Protein AF-A0A1W9LQV8-F1 (afdb_monomer_lite)

Radius of gyration: 22.55 Å; chains: 1; bounding box: 27×64×45 Å

Secondary structure (DSSP, 8-state):
----SSSSSSSS---------PPP---PPTTEEEEEEEE--BTTBTT-EEEEEEESGGG--

pLDDT: mean 72.59, std 15.72, range [46.41, 92.31]

Sequence (61 aa):
MKATALFICFMTIATASFAGQSKPKFGLPAGAVIIETQSLKSGGYPDRTLILWMQNPSKHP

Foldseek 3Di:
DPDPDPDPPPPDDDPPPPPVPPPDPPVDDPQKDWPDKAQPCDVPCRRDIDTDIDHPCVVPD

Structure (mmCIF, N/CA/C/O backbone):
data_AF-A0A1W9LQV8-F1
#
_entry.id   AF-A0A1W9LQV8-F1
#
loop_
_atom_site.group_PDB
_atom_site.id
_atom_site.type_symbol
_atom_site.label_atom_id
_atom_site.label_alt_id
_atom_site.label_comp_id
_atom_site.label_asym_id
_atom_site.label_entity_id
_atom_site.label_seq_id
_atom_site.pdbx_PDB_ins_code
_atom_site.Cartn_x
_atom_site.Cartn_y
_atom_site.Cartn_z
_atom_site.occupancy
_atom_site.B_iso_or_equiv
_atom_site.auth_seq_id
_atom_site.auth_comp_id
_atom_site.auth_asym_id
_atom_site.auth_atom_id
_atom_site.pdbx_PDB_model_num
ATOM 1 N N . MET A 1 1 ? -7.480 56.983 -25.164 1.00 46.41 1 MET A N 1
ATOM 2 C CA . MET A 1 1 ? -8.073 55.649 -25.418 1.00 46.41 1 MET A CA 1
ATOM 3 C C . MET A 1 1 ? -6.958 54.611 -25.560 1.00 46.41 1 MET A C 1
ATOM 5 O O . MET A 1 1 ? -6.571 54.307 -26.676 1.00 46.41 1 MET A O 1
ATOM 9 N N . LYS A 1 2 ? -6.363 54.145 -24.452 1.00 48.91 2 LYS A N 1
ATOM 10 C CA . LYS A 1 2 ? -5.309 53.105 -24.429 1.00 48.91 2 LYS A CA 1
ATOM 11 C C . LYS A 1 2 ? -5.256 52.476 -23.025 1.00 48.91 2 LYS A C 1
ATOM 13 O O . LYS A 1 2 ? -4.360 52.792 -22.258 1.00 48.91 2 LYS A O 1
ATOM 18 N N . ALA A 1 3 ? -6.262 51.695 -22.633 1.00 52.56 3 ALA A N 1
ATOM 19 C CA . ALA A 1 3 ? -6.270 51.045 -21.311 1.00 52.56 3 ALA A CA 1
ATOM 20 C C . ALA A 1 3 ? -7.076 49.734 -21.302 1.00 52.56 3 ALA A C 1
ATOM 22 O O . ALA A 1 3 ? -7.772 49.427 -20.344 1.00 52.56 3 ALA A O 1
ATOM 23 N N . THR A 1 4 ? -7.020 48.968 -22.390 1.00 53.97 4 THR A N 1
ATOM 24 C CA . THR A 1 4 ? -7.848 47.763 -22.578 1.00 53.97 4 THR A CA 1
ATOM 25 C C . THR A 1 4 ? -7.036 46.617 -23.173 1.00 53.97 4 THR A C 1
ATOM 27 O O . THR A 1 4 ? -7.427 46.003 -24.155 1.00 53.97 4 THR A O 1
ATOM 30 N N . ALA A 1 5 ? -5.859 46.336 -22.610 1.00 53.66 5 ALA A N 1
ATOM 31 C CA . ALA A 1 5 ? -5.057 45.190 -23.055 1.00 53.66 5 ALA A CA 1
ATOM 32 C C . ALA A 1 5 ? -4.258 44.497 -21.941 1.00 53.66 5 ALA A C 1
ATOM 34 O O . ALA A 1 5 ? -3.381 43.693 -22.233 1.00 53.66 5 ALA A O 1
ATOM 35 N N . LEU A 1 6 ? -4.538 44.784 -20.665 1.00 51.50 6 LEU A N 1
ATOM 36 C CA . LEU A 1 6 ? -3.759 44.238 -19.550 1.00 51.50 6 LEU A CA 1
ATOM 37 C C . LEU A 1 6 ? -4.659 43.663 -18.450 1.00 51.50 6 LEU A C 1
ATOM 39 O O . LEU A 1 6 ? -4.527 44.019 -17.288 1.00 51.50 6 LEU A O 1
ATOM 43 N N . PHE A 1 7 ? -5.628 42.817 -18.808 1.00 50.22 7 PHE A N 1
ATOM 44 C CA . PHE A 1 7 ? -6.446 42.127 -17.796 1.00 50.22 7 PHE A CA 1
ATOM 45 C C . PHE A 1 7 ? -6.864 40.698 -18.176 1.00 50.22 7 PHE A C 1
ATOM 47 O O . PHE A 1 7 ? -7.775 40.140 -17.579 1.00 50.22 7 PHE A O 1
ATOM 54 N N . ILE A 1 8 ? -6.206 40.078 -19.162 1.00 53.38 8 ILE A N 1
ATOM 55 C CA . ILE A 1 8 ? -6.561 38.727 -19.650 1.00 53.38 8 ILE A CA 1
ATOM 56 C C . ILE A 1 8 ? -5.385 37.748 -19.484 1.00 53.38 8 ILE A C 1
ATOM 58 O O . ILE A 1 8 ? -5.212 36.829 -20.270 1.00 53.38 8 ILE A O 1
ATOM 62 N N . CYS A 1 9 ? -4.537 37.946 -18.471 1.00 47.75 9 CYS A N 1
ATOM 63 C CA . CYS A 1 9 ? -3.407 37.041 -18.203 1.00 47.75 9 CYS A CA 1
ATOM 64 C C . CYS A 1 9 ? -3.381 36.495 -16.765 1.00 47.75 9 CYS A C 1
ATOM 66 O O . CYS A 1 9 ? -2.378 35.941 -16.339 1.00 47.75 9 CYS A O 1
ATOM 68 N N . PHE A 1 10 ? -4.465 36.659 -15.995 1.00 48.62 10 PHE A N 1
ATOM 69 C CA . PHE A 1 10 ? -4.510 36.222 -14.590 1.00 48.62 10 PHE A CA 1
ATOM 70 C C . PHE A 1 10 ? -5.515 35.095 -14.311 1.00 48.62 10 PHE A C 1
ATOM 72 O O . PHE A 1 10 ? -5.745 34.748 -13.159 1.00 48.62 10 PHE A O 1
ATOM 79 N N . MET A 1 11 ? -6.133 34.512 -15.347 1.00 55.81 11 MET A N 1
ATOM 80 C CA . MET A 1 11 ? -7.208 33.523 -15.177 1.00 55.81 11 MET A CA 1
ATOM 81 C C . MET A 1 11 ? -6.972 32.207 -15.933 1.00 55.81 11 MET A C 1
ATOM 83 O O . MET A 1 11 ? -7.881 31.594 -16.477 1.00 55.81 11 MET A O 1
ATOM 87 N N . THR A 1 12 ? -5.723 31.777 -15.982 1.00 55.66 12 THR A N 1
ATOM 88 C CA . THR A 1 12 ? -5.249 30.481 -16.483 1.00 55.66 12 THR A CA 1
ATOM 89 C C . THR A 1 12 ? -3.975 30.256 -15.666 1.00 55.66 12 THR A C 1
ATOM 91 O O . THR A 1 12 ? -3.080 31.078 -15.709 1.00 55.66 12 THR A O 1
ATOM 94 N N . ILE A 1 13 ? -3.811 29.305 -14.756 1.00 59.44 13 ILE A N 1
ATOM 95 C CA . ILE A 1 13 ? -4.119 27.885 -14.766 1.00 59.44 13 ILE A CA 1
ATOM 96 C C . ILE A 1 13 ? -4.109 27.468 -13.287 1.00 59.44 13 ILE A C 1
ATOM 98 O O . ILE A 1 13 ? -3.054 27.427 -12.664 1.00 59.44 13 ILE A O 1
ATOM 102 N N . ALA A 1 14 ? -5.266 27.173 -12.703 1.00 58.62 14 ALA A N 1
ATOM 103 C CA . ALA A 1 14 ? -5.339 26.524 -11.391 1.00 58.62 14 ALA A CA 1
ATOM 104 C C . ALA A 1 14 ? -6.221 25.274 -11.465 1.00 58.62 14 ALA A C 1
ATOM 106 O O . ALA A 1 14 ? -7.000 24.983 -10.568 1.00 58.62 14 ALA A O 1
ATOM 107 N N . THR A 1 15 ? -6.107 24.507 -12.549 1.00 60.16 15 THR A N 1
ATOM 108 C CA . THR A 1 15 ? -6.559 23.113 -12.555 1.00 60.16 15 THR A CA 1
ATOM 109 C C . THR A 1 15 ? -5.426 22.259 -12.006 1.00 60.16 15 THR A C 1
ATOM 111 O O . THR A 1 15 ? -4.692 21.612 -12.751 1.00 60.16 15 THR A O 1
ATOM 114 N N . ALA A 1 16 ? -5.244 22.307 -10.686 1.00 62.12 16 ALA A N 1
ATOM 115 C CA . ALA A 1 16 ? -4.476 21.296 -9.978 1.00 62.12 16 ALA A CA 1
ATOM 116 C C . ALA A 1 16 ? -5.244 19.977 -10.119 1.00 62.12 16 ALA A C 1
ATOM 118 O O . ALA A 1 16 ? -6.214 19.726 -9.405 1.00 62.12 16 ALA A O 1
ATOM 119 N N . SER A 1 17 ? -4.854 19.167 -11.101 1.00 58.47 17 SER A N 1
ATOM 120 C CA . SER A 1 17 ? -5.347 17.806 -11.257 1.00 58.47 17 SER A CA 1
ATOM 121 C C . SER A 1 17 ? -4.967 17.022 -10.005 1.00 58.47 17 SER A C 1
ATOM 123 O O . SER A 1 17 ? -3.855 16.506 -9.899 1.00 58.47 17 SER A O 1
ATOM 125 N N . PHE A 1 18 ? -5.885 16.933 -9.042 1.00 59.53 18 PHE A N 1
ATOM 126 C CA . PHE A 1 18 ? -5.863 15.876 -8.042 1.00 59.53 18 PHE A CA 1
ATOM 127 C C . PHE A 1 18 ? -6.052 14.570 -8.810 1.00 59.53 18 PHE A C 1
ATOM 129 O O . PHE A 1 18 ? -7.171 14.115 -9.045 1.00 59.53 18 PHE A O 1
ATOM 136 N N . ALA A 1 19 ? -4.942 13.991 -9.264 1.00 56.78 19 ALA A N 1
ATOM 137 C CA . ALA A 1 19 ? -4.902 12.602 -9.663 1.00 56.78 19 ALA A CA 1
ATOM 138 C C . ALA A 1 19 ? -5.268 11.807 -8.409 1.00 56.78 19 ALA A C 1
ATOM 140 O O . ALA A 1 19 ? -4.427 11.565 -7.544 1.00 56.78 19 ALA A O 1
ATOM 141 N N . GLY A 1 20 ? -6.556 11.488 -8.270 1.00 48.25 20 GLY A N 1
ATOM 142 C CA . GLY A 1 20 ? -7.041 10.554 -7.273 1.00 48.25 20 GLY A CA 1
ATOM 143 C C . GLY A 1 20 ? -6.338 9.238 -7.540 1.00 48.25 20 GLY A C 1
ATOM 144 O O . GLY A 1 20 ? -6.747 8.482 -8.417 1.00 48.25 20 GLY A O 1
ATOM 145 N N . GLN A 1 21 ? -5.226 9.004 -6.843 1.00 55.22 21 GLN A N 1
ATOM 146 C CA . GLN A 1 21 ? -4.526 7.739 -6.918 1.00 55.22 21 GLN A CA 1
ATOM 147 C C . GLN A 1 21 ? -5.509 6.689 -6.418 1.00 55.22 21 GLN A C 1
ATOM 149 O O . GLN A 1 21 ? -5.848 6.645 -5.233 1.00 55.22 21 GLN A O 1
ATOM 154 N N . SER A 1 22 ? -6.020 5.873 -7.340 1.00 58.84 22 SER A N 1
ATOM 155 C CA . SER A 1 22 ? -6.735 4.660 -6.981 1.00 58.84 22 SER A CA 1
ATOM 156 C C . SER A 1 22 ? -5.835 3.908 -6.010 1.00 58.84 22 SER A C 1
ATOM 158 O O . SER A 1 22 ? -4.714 3.553 -6.384 1.00 58.84 22 SER A O 1
ATOM 160 N N . LYS A 1 23 ? -6.281 3.731 -4.759 1.00 65.00 23 LYS A N 1
ATOM 161 C CA . LYS A 1 23 ? -5.489 3.025 -3.749 1.00 65.00 23 LYS A CA 1
ATOM 162 C C . LYS A 1 23 ? -5.082 1.679 -4.348 1.00 65.00 23 LYS A C 1
ATOM 164 O O . LYS A 1 23 ? -5.979 0.919 -4.732 1.00 65.00 23 LYS A O 1
ATOM 169 N N . PRO A 1 24 ? -3.779 1.388 -4.486 1.00 65.69 24 PRO A N 1
ATOM 170 C CA . PRO A 1 24 ? -3.372 0.148 -5.113 1.00 65.69 24 PRO A CA 1
ATOM 171 C C . PRO A 1 24 ? -3.917 -1.020 -4.286 1.00 65.69 24 PRO A C 1
ATOM 173 O O . PRO A 1 24 ? -3.858 -1.018 -3.053 1.00 65.69 24 PRO A O 1
ATOM 176 N N . LYS A 1 25 ? -4.517 -2.006 -4.956 1.00 74.62 25 LYS A N 1
ATOM 177 C CA . LYS A 1 25 ? -5.042 -3.204 -4.293 1.00 74.62 25 LYS A CA 1
ATOM 178 C C . LYS A 1 25 ? -3.878 -4.146 -3.994 1.00 74.62 25 LYS A C 1
ATOM 180 O O . LYS A 1 25 ? -3.585 -5.038 -4.777 1.00 74.62 25 LYS A O 1
ATOM 185 N N . PHE A 1 26 ? -3.235 -3.957 -2.846 1.00 83.81 26 PHE A N 1
ATOM 186 C CA . PHE A 1 26 ? -2.110 -4.782 -2.384 1.00 83.81 26 PHE A CA 1
ATOM 187 C C . PHE A 1 26 ? -2.522 -6.143 -1.782 1.00 83.81 26 PHE A C 1
ATOM 189 O O . PHE A 1 26 ? -1.725 -6.774 -1.100 1.00 83.81 26 PHE A O 1
ATOM 196 N N . GLY A 1 27 ? -3.769 -6.593 -1.984 1.00 87.69 27 GLY A N 1
ATOM 197 C CA . GLY A 1 27 ? -4.254 -7.871 -1.440 1.00 87.69 27 GLY A CA 1
ATOM 198 C C . GLY A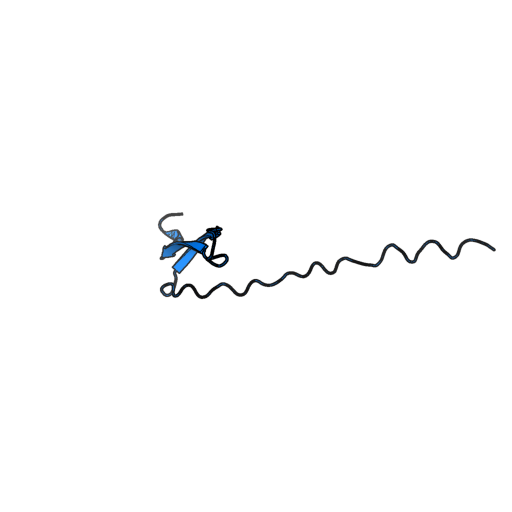 1 27 ? -4.286 -7.938 0.092 1.00 87.69 27 GLY A C 1
ATOM 199 O O . GLY A 1 27 ? -4.173 -9.020 0.658 1.00 87.69 27 GLY A O 1
ATOM 200 N N . LEU A 1 28 ? -4.404 -6.790 0.768 1.00 87.50 28 LEU A N 1
ATOM 201 C CA . LEU A 1 28 ? -4.393 -6.727 2.228 1.00 87.50 28 LEU A CA 1
ATOM 202 C C . LEU A 1 28 ? -5.669 -7.339 2.829 1.00 87.50 28 LEU A C 1
ATOM 204 O O . LEU A 1 28 ? -6.741 -7.238 2.220 1.00 87.50 28 LEU A O 1
ATOM 208 N N . PRO A 1 29 ? -5.583 -7.936 4.032 1.00 88.38 29 PRO A N 1
ATOM 209 C CA . PRO A 1 29 ? -6.751 -8.462 4.722 1.00 88.38 29 PRO A CA 1
ATOM 210 C C . PRO A 1 29 ? -7.773 -7.359 5.028 1.00 88.38 29 PRO A C 1
ATOM 212 O O . PRO A 1 29 ? -7.446 -6.174 5.138 1.00 88.38 29 PRO A O 1
ATOM 215 N N . ALA A 1 30 ? -9.037 -7.756 5.185 1.00 86.31 30 ALA A N 1
ATOM 216 C CA . ALA A 1 30 ? -10.108 -6.825 5.518 1.00 86.31 30 ALA A CA 1
ATOM 217 C C . ALA A 1 30 ? -9.811 -6.094 6.840 1.00 86.31 30 ALA A C 1
ATOM 219 O O . ALA A 1 30 ? -9.446 -6.711 7.840 1.00 86.31 30 ALA A O 1
ATOM 220 N N . GLY A 1 31 ? -9.964 -4.767 6.838 1.00 85.75 31 GLY A N 1
ATOM 221 C CA . GLY A 1 31 ? -9.672 -3.925 8.002 1.00 85.75 31 GLY A CA 1
ATOM 222 C C . GLY A 1 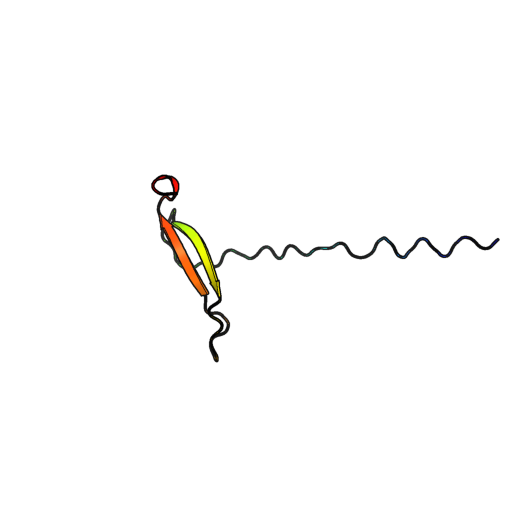31 ? -8.189 -3.592 8.210 1.00 85.75 31 GLY A C 1
ATOM 223 O O . GLY A 1 31 ? -7.856 -2.947 9.205 1.00 85.75 31 GLY A O 1
ATOM 224 N N . ALA A 1 32 ? -7.298 -3.993 7.296 1.00 89.56 32 ALA A N 1
ATOM 225 C CA . ALA A 1 32 ? -5.929 -3.494 7.280 1.00 89.56 32 ALA A CA 1
ATOM 226 C C . ALA A 1 32 ? -5.878 -2.022 6.845 1.00 89.56 32 ALA A C 1
ATOM 228 O O . ALA A 1 32 ? -6.584 -1.594 5.928 1.00 89.56 32 ALA A O 1
ATOM 229 N N . VAL A 1 33 ? -4.994 -1.262 7.481 1.00 89.19 33 VAL A N 1
ATOM 230 C CA . VAL A 1 33 ? -4.703 0.138 7.169 1.00 89.19 33 VAL A CA 1
ATOM 231 C C . VAL A 1 33 ? -3.240 0.241 6.766 1.00 89.19 33 VAL A C 1
ATOM 233 O O . VAL A 1 33 ? -2.368 -0.276 7.458 1.00 89.19 33 VAL A O 1
ATOM 236 N N . ILE A 1 34 ? -2.974 0.900 5.640 1.00 90.25 34 ILE A N 1
ATOM 237 C CA . ILE A 1 34 ? -1.611 1.209 5.198 1.00 90.25 34 ILE A CA 1
ATOM 238 C C . ILE A 1 34 ? -1.099 2.385 6.024 1.00 90.25 34 ILE A C 1
ATOM 240 O O . ILE A 1 34 ? -1.761 3.419 6.087 1.00 90.25 34 ILE A O 1
ATOM 244 N N . ILE A 1 35 ? 0.069 2.211 6.631 1.00 90.50 35 ILE A N 1
ATOM 245 C CA . ILE A 1 35 ? 0.739 3.216 7.464 1.00 90.50 35 ILE A CA 1
ATOM 246 C C . ILE A 1 35 ? 1.887 3.862 6.701 1.00 90.50 35 ILE A C 1
ATOM 248 O O . ILE A 1 35 ? 2.110 5.060 6.834 1.00 90.50 35 ILE A O 1
ATOM 252 N N . GLU A 1 36 ? 2.574 3.094 5.855 1.00 90.50 36 GLU A N 1
ATOM 253 C CA . GLU A 1 36 ? 3.687 3.608 5.067 1.00 90.50 36 GLU A CA 1
ATOM 254 C C . GLU A 1 36 ? 3.689 3.026 3.656 1.00 90.50 36 GLU A C 1
ATOM 256 O O . GLU A 1 36 ? 3.275 1.889 3.411 1.00 90.50 36 GLU A O 1
ATOM 261 N N . THR A 1 37 ? 4.155 3.833 2.709 1.00 91.38 37 THR A N 1
ATOM 262 C CA . THR A 1 37 ? 4.339 3.461 1.309 1.00 91.38 37 THR A CA 1
ATOM 263 C C . THR A 1 37 ? 5.672 4.017 0.836 1.00 91.38 37 THR A C 1
ATOM 265 O O . THR A 1 37 ? 5.851 5.232 0.784 1.00 91.38 37 THR A O 1
ATOM 268 N N . GLN A 1 38 ? 6.594 3.136 0.457 1.00 90.81 38 GLN A N 1
ATOM 269 C CA . GLN A 1 38 ? 7.921 3.520 -0.009 1.00 90.81 38 GLN A CA 1
ATOM 270 C C . GLN A 1 38 ? 8.192 2.934 -1.397 1.00 90.81 38 GLN A C 1
ATOM 272 O O . GLN A 1 38 ? 8.152 1.722 -1.598 1.00 90.81 38 GLN A O 1
ATOM 277 N N . S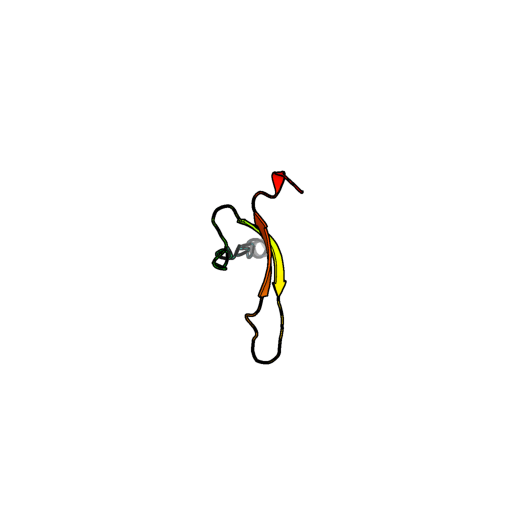ER A 1 39 ? 8.491 3.793 -2.373 1.00 88.69 39 SER A N 1
ATOM 278 C CA . SER A 1 39 ? 8.872 3.349 -3.719 1.00 88.69 39 SER A CA 1
ATOM 279 C C . SER A 1 39 ? 10.266 2.719 -3.695 1.00 88.69 39 SER A C 1
ATOM 281 O O . SER A 1 39 ? 11.239 3.351 -3.280 1.00 88.69 39 SER A O 1
ATOM 283 N N . LEU A 1 40 ? 10.366 1.482 -4.178 1.00 86.38 40 LEU A N 1
ATOM 284 C CA . LEU A 1 40 ? 11.622 0.758 -4.330 1.00 86.38 40 LEU A CA 1
ATOM 285 C C . LEU A 1 40 ? 12.102 0.929 -5.770 1.00 86.38 40 LEU A C 1
ATOM 287 O O . LEU A 1 40 ? 11.931 0.045 -6.609 1.00 86.38 40 LEU A O 1
ATOM 291 N N . LYS A 1 41 ? 12.685 2.091 -6.072 1.00 81.50 41 LYS A N 1
ATOM 292 C CA . LYS A 1 41 ? 13.253 2.376 -7.396 1.00 81.50 41 LYS A CA 1
ATOM 293 C C . LYS A 1 41 ? 14.463 1.468 -7.637 1.00 81.50 41 LYS A C 1
ATOM 295 O O . LYS A 1 41 ? 15.572 1.780 -7.214 1.00 81.50 41 LYS A O 1
ATOM 300 N N . SER A 1 42 ? 14.244 0.332 -8.293 1.00 78.56 42 SER A N 1
ATOM 301 C CA . SER A 1 42 ? 15.284 -0.631 -8.662 1.00 78.56 42 SER A CA 1
ATOM 302 C C . SER A 1 42 ? 15.381 -0.743 -10.183 1.00 78.56 42 SER A C 1
ATOM 304 O O . SER A 1 42 ? 14.365 -0.714 -10.882 1.00 78.56 42 SER A O 1
ATOM 306 N N . GLY A 1 43 ? 16.606 -0.866 -10.703 1.00 76.56 43 GLY A N 1
ATOM 307 C CA . GLY A 1 43 ? 16.843 -1.058 -12.133 1.00 76.56 43 GLY A CA 1
ATOM 308 C C . GLY A 1 43 ? 16.098 -2.293 -12.646 1.00 76.56 43 GLY A C 1
ATOM 309 O O . GLY A 1 43 ? 16.303 -3.395 -12.146 1.00 76.56 43 GLY A O 1
ATOM 310 N N . GLY A 1 44 ? 15.205 -2.096 -13.617 1.00 81.38 44 GLY A N 1
ATOM 311 C CA . GLY A 1 44 ? 14.394 -3.158 -14.225 1.00 81.38 44 GLY A CA 1
ATOM 312 C C . GLY A 1 44 ? 13.030 -3.406 -13.574 1.00 81.38 44 GLY A C 1
ATOM 313 O O . GLY A 1 44 ? 12.224 -4.131 -14.149 1.00 81.38 44 GLY A O 1
ATOM 314 N N . TYR A 1 45 ? 12.730 -2.788 -12.426 1.00 78.62 45 TYR A N 1
ATOM 315 C CA . TYR A 1 45 ? 11.437 -2.945 -11.751 1.00 78.62 45 TYR A CA 1
ATOM 316 C C . TYR A 1 45 ? 10.944 -1.613 -11.159 1.00 78.62 45 TYR A C 1
ATOM 318 O O . TYR A 1 45 ? 10.964 -1.439 -9.937 1.00 78.62 45 TYR A O 1
ATOM 326 N N . PRO A 1 46 ? 10.511 -0.665 -12.011 1.00 78.75 46 PRO A N 1
ATOM 327 C CA . PRO A 1 46 ? 10.152 0.692 -11.589 1.00 78.75 46 PRO A CA 1
ATOM 328 C C . PRO A 1 46 ? 8.911 0.751 -10.686 1.00 78.75 46 PRO A C 1
ATOM 330 O O . PRO A 1 46 ? 8.785 1.678 -9.889 1.00 78.75 46 PRO A O 1
ATOM 333 N N . ASP A 1 47 ? 8.039 -0.256 -10.757 1.00 83.44 47 ASP A N 1
ATOM 334 C CA . ASP A 1 47 ? 6.726 -0.240 -10.099 1.00 83.44 47 ASP A CA 1
ATOM 335 C C . ASP A 1 47 ? 6.710 -0.963 -8.743 1.00 83.44 47 ASP A C 1
ATOM 337 O O . ASP A 1 47 ? 5.652 -1.251 -8.177 1.00 83.44 47 ASP A O 1
ATOM 341 N N . ARG A 1 48 ? 7.885 -1.288 -8.191 1.00 86.31 48 ARG A N 1
ATOM 342 C CA . ARG A 1 48 ? 7.974 -1.931 -6.878 1.00 86.31 48 ARG A CA 1
ATOM 343 C C . ARG A 1 48 ? 7.759 -0.919 -5.765 1.00 86.31 48 ARG A C 1
ATOM 345 O O . ARG A 1 48 ? 8.345 0.161 -5.741 1.00 86.31 48 ARG A O 1
ATOM 352 N N . THR A 1 49 ? 6.948 -1.321 -4.799 1.00 88.69 49 THR A N 1
ATOM 353 C CA . THR A 1 49 ? 6.626 -0.516 -3.627 1.00 88.69 49 THR A CA 1
ATOM 354 C C . THR A 1 49 ? 6.650 -1.401 -2.389 1.00 88.69 49 THR A C 1
ATOM 356 O O . THR A 1 49 ? 6.109 -2.506 -2.407 1.00 88.69 49 THR A O 1
ATOM 359 N N . LEU A 1 50 ? 7.286 -0.916 -1.326 1.00 90.31 50 LEU A N 1
ATOM 360 C CA . LEU A 1 50 ? 7.205 -1.479 0.013 1.00 90.31 50 LEU A CA 1
ATOM 361 C C . LEU A 1 50 ? 6.009 -0.857 0.735 1.00 90.31 50 LEU A C 1
ATOM 363 O O . LEU A 1 50 ? 5.848 0.364 0.731 1.00 90.31 50 LEU A O 1
ATOM 367 N N . ILE A 1 51 ? 5.182 -1.697 1.353 1.00 91.81 51 ILE A N 1
ATOM 368 C CA . ILE A 1 51 ? 3.984 -1.275 2.079 1.00 91.81 51 ILE A CA 1
ATOM 369 C C . ILE A 1 51 ? 4.082 -1.758 3.519 1.00 91.81 51 ILE A C 1
ATOM 371 O O . ILE A 1 51 ? 4.158 -2.965 3.756 1.00 91.81 51 ILE A O 1
ATOM 375 N N . LEU A 1 52 ? 4.019 -0.825 4.468 1.00 92.25 52 LEU A N 1
ATOM 376 C CA . LEU A 1 52 ? 3.781 -1.139 5.873 1.00 92.25 52 LEU A CA 1
ATOM 377 C C . LEU A 1 52 ? 2.291 -0.982 6.162 1.00 92.25 52 LEU A C 1
ATOM 379 O O . LEU A 1 52 ? 1.685 0.038 5.825 1.00 92.25 52 LEU A O 1
ATOM 383 N N . TRP A 1 53 ? 1.696 -1.984 6.795 1.00 92.31 53 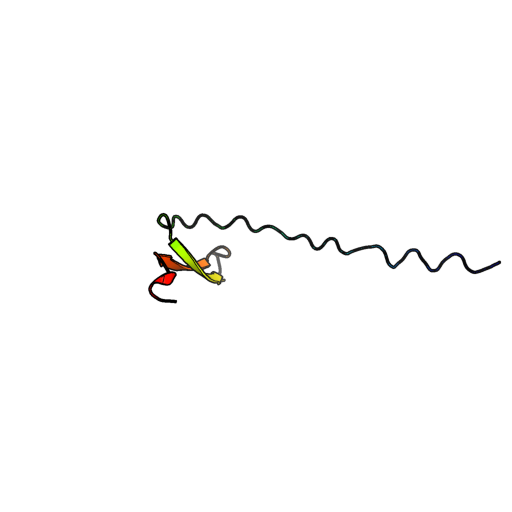TRP A N 1
ATOM 384 C CA . TRP A 1 53 ? 0.280 -1.995 7.138 1.00 92.31 53 TRP A CA 1
ATOM 385 C C . TRP A 1 53 ? 0.065 -2.565 8.537 1.00 92.31 53 TRP A C 1
ATOM 387 O O . TRP A 1 53 ? 0.886 -3.327 9.044 1.00 92.31 53 TRP A O 1
ATOM 397 N N . MET A 1 54 ? -1.063 -2.211 9.147 1.00 91.31 54 MET A N 1
ATOM 398 C CA . MET A 1 54 ? -1.506 -2.766 10.425 1.00 91.31 54 MET A CA 1
ATOM 399 C C . MET A 1 54 ? -2.976 -3.145 10.385 1.00 91.31 54 MET A C 1
ATOM 401 O O . MET A 1 54 ? -3.793 -2.515 9.713 1.00 91.31 54 MET A O 1
ATOM 405 N N . GLN A 1 55 ? -3.315 -4.169 11.159 1.00 89.06 55 GLN A N 1
ATOM 406 C CA . GLN A 1 55 ? -4.687 -4.568 11.425 1.00 89.06 55 GLN A CA 1
ATOM 407 C C . GLN A 1 55 ? -5.129 -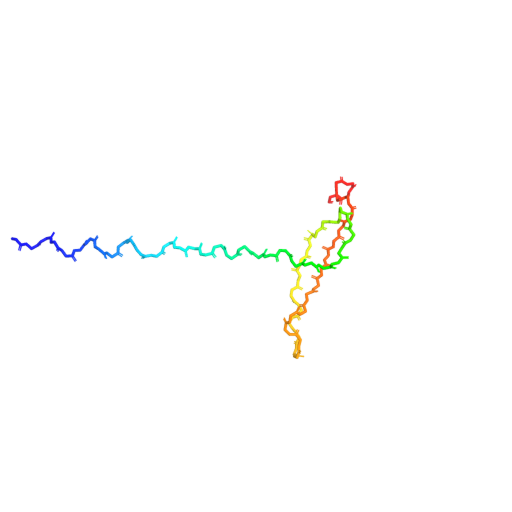3.948 12.752 1.00 89.06 55 GLN A C 1
ATOM 409 O O . GLN A 1 55 ? -4.494 -4.172 13.778 1.00 89.06 55 GLN A O 1
ATOM 414 N N . ASN A 1 56 ? -6.219 -3.177 12.727 1.00 82.38 56 ASN A N 1
ATOM 415 C CA . ASN A 1 56 ? -6.747 -2.461 13.895 1.00 82.38 56 ASN A CA 1
ATOM 416 C C . ASN A 1 56 ? -5.728 -1.501 14.569 1.00 82.38 56 ASN A C 1
ATOM 418 O O . ASN A 1 56 ? -5.383 -1.684 15.740 1.00 82.38 56 ASN A O 1
ATOM 422 N N . PRO A 1 57 ? -5.248 -0.461 13.856 1.00 73.94 57 PRO A N 1
ATOM 423 C CA . PRO A 1 57 ? -4.201 0.439 14.355 1.00 73.94 57 PRO A CA 1
ATOM 424 C C . PRO A 1 57 ? -4.600 1.247 15.599 1.00 73.94 57 PRO A C 1
ATOM 426 O O . PRO A 1 57 ? -3.734 1.715 16.323 1.00 73.94 57 PRO A O 1
ATOM 429 N N . SER A 1 58 ? -5.893 1.354 15.922 1.00 75.81 58 SER A N 1
ATOM 430 C CA . SER A 1 58 ? -6.360 2.010 17.154 1.00 75.81 58 SER A CA 1
ATOM 431 C C . SER A 1 58 ? -5.859 1.340 18.438 1.00 75.81 58 SER A C 1
ATOM 433 O O . SER A 1 58 ? -5.854 1.975 19.490 1.00 75.81 58 SER A O 1
ATOM 435 N N . LYS A 1 59 ? -5.437 0.068 18.374 1.00 65.12 59 LYS A N 1
ATOM 436 C CA . LYS A 1 59 ? -4.908 -0.667 19.531 1.00 65.12 59 LYS A CA 1
ATOM 437 C C . LYS A 1 59 ? -3.436 -0.343 19.825 1.00 65.12 59 LYS A C 1
ATOM 439 O O . LYS A 1 59 ? -3.014 -0.488 20.968 1.00 65.12 59 LYS A O 1
ATOM 444 N N . HIS A 1 60 ? -2.679 0.090 18.814 1.00 62.06 60 HIS A N 1
ATOM 445 C CA . HIS A 1 60 ? -1.251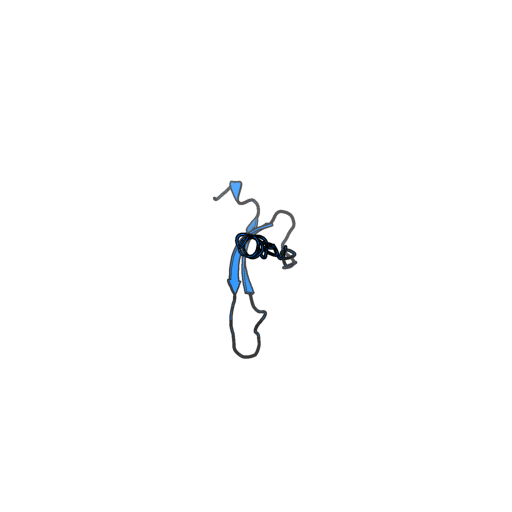 0.410 18.893 1.00 62.06 60 HIS A CA 1
ATOM 446 C C . HIS A 1 60 ? -0.931 1.546 17.898 1.00 62.06 60 HIS A C 1
ATOM 448 O O . HIS A 1 60 ? -0.454 1.246 16.804 1.00 62.06 60 HIS A O 1
ATOM 454 N N . PRO A 1 61 ? -1.287 2.804 18.223 1.00 59.97 61 PRO A N 1
ATOM 455 C CA . PRO A 1 61 ? -1.053 3.948 17.343 1.00 59.97 61 PRO A CA 1
ATOM 456 C C . PRO A 1 61 ? 0.435 4.257 17.146 1.00 59.97 61 PRO A C 1
ATOM 458 O O . PRO A 1 61 ? 1.231 3.970 18.071 1.00 59.97 61 PRO A O 1
#